Protein AF-A0A2E2D6W4-F1 (afdb_monomer)

Foldseek 3Di:
DDPPPPDDDPLVQWAADPPPDDPAHRVRLVVLLVVLVVVLVVQFDFAQDWDKFWAFQVPRHTDPDDDPVRVVRIDIDTDPVCSVPDGTDTDGDPSSVVSVVVSVVSVVVSVVCVVVVRIDGPVVVVVVVVVVVPPVVPPPDD

Sequence (142 aa):
MSENKKEELDYAEYGFENNAKFEINGQTLDMLRSLLSQVLDDDIKQSSRLRFKYVNAKTGKEIKKVTDKNRDVAQRVFDVDATMSATPDEYVSPTGQRIMQMLSILNDWHIKNVDKGNGIKLDELAEKYKEFQQPQLQKVED

pLDDT: mean 72.77, std 14.08, range [39.38, 96.0]

Secondary structure (DSSP, 8-state):
----------GGGEE--TTSS-SS-HHHHHHHHHHHHHHHHHHEEEE----EEEEETTT--EESS--TTTTTTEEEEE-HHHHHTSPPEEEE-HHHHHHHHHHHHHHHHHHHHHHTT--EEHHHHHHHHHHHHGGGSSSS--

Nearest PDB structures (foldseek):
  8guo-assembly1_A  TM=3.274E-01  e=9.246E+00  Staphylococcus aureus subsp. aureus NCTC 8325

Mean predicted aligned error: 15.58 Å

Radius of gyration: 28.94 Å; Cα contacts (8 Å, |Δi|>4): 132; chains: 1; bounding box: 75×54×73 Å

Structure (mmCIF, N/CA/C/O backbone):
data_AF-A0A2E2D6W4-F1
#
_entry.id   AF-A0A2E2D6W4-F1
#
loop_
_atom_site.group_PDB
_atom_site.id
_atom_site.type_symbol
_atom_site.label_atom_id
_atom_site.label_alt_id
_atom_site.label_comp_id
_atom_site.label_asym_id
_atom_site.label_entity_id
_atom_site.label_seq_id
_atom_site.pdbx_PDB_ins_code
_atom_site.Cartn_x
_atom_site.Cartn_y
_atom_site.Cartn_z
_atom_site.occupancy
_atom_site.B_iso_or_equiv
_atom_site.auth_seq_id
_atom_site.auth_comp_id
_atom_site.auth_asym_id
_atom_site.auth_atom_id
_atom_site.pdbx_PDB_model_num
ATOM 1 N N . MET A 1 1 ? -7.424 -36.518 25.125 1.00 39.38 1 MET A N 1
ATOM 2 C CA . MET A 1 1 ? -6.940 -35.131 25.252 1.00 39.38 1 MET A CA 1
ATOM 3 C C . MET A 1 1 ? -7.851 -34.280 24.394 1.00 39.38 1 MET A C 1
ATOM 5 O O . MET A 1 1 ? -7.854 -34.468 23.188 1.00 39.38 1 MET A O 1
ATOM 9 N N . SER A 1 2 ? -8.728 -33.486 25.005 1.00 40.94 2 SER A N 1
ATOM 10 C CA . SER A 1 2 ? -9.611 -32.576 24.275 1.00 40.94 2 SER A CA 1
ATOM 11 C C . SER A 1 2 ? -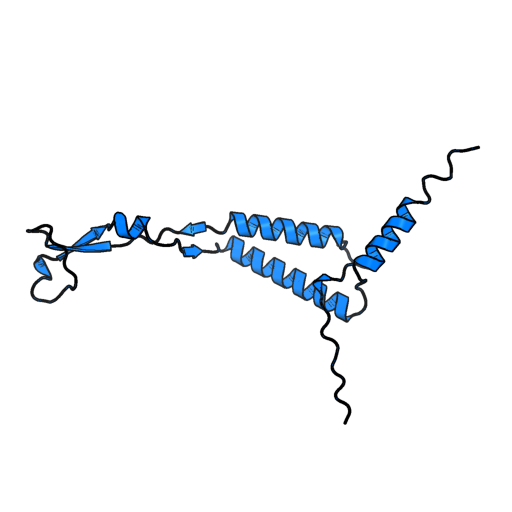8.795 -31.356 23.864 1.00 40.94 2 SER A C 1
ATOM 13 O O . SER A 1 2 ? -8.385 -30.570 24.718 1.00 40.94 2 SER A O 1
ATOM 15 N N . GLU A 1 3 ? -8.513 -31.231 22.571 1.00 44.94 3 GLU A N 1
ATOM 16 C CA . GLU A 1 3 ? -8.007 -29.992 21.991 1.00 44.94 3 GLU A CA 1
ATOM 17 C C . GLU A 1 3 ? -9.071 -28.912 22.205 1.00 44.94 3 GLU A C 1
ATOM 19 O O . GLU A 1 3 ? -10.112 -28.906 21.549 1.00 44.94 3 GLU A O 1
ATOM 24 N N . ASN A 1 4 ? -8.825 -28.008 23.157 1.00 47.94 4 ASN A N 1
ATOM 25 C CA . ASN A 1 4 ? -9.516 -26.728 23.199 1.00 47.94 4 ASN A CA 1
ATOM 26 C C . ASN A 1 4 ? -9.130 -25.985 21.917 1.00 47.94 4 ASN A C 1
ATOM 28 O O . ASN A 1 4 ? -8.099 -25.311 21.873 1.00 47.94 4 ASN A O 1
ATOM 32 N N . LYS A 1 5 ? -9.942 -26.123 20.866 1.00 50.41 5 LYS A N 1
ATOM 33 C CA . LYS A 1 5 ? -9.981 -25.136 19.791 1.00 50.41 5 LYS A CA 1
ATOM 34 C C . LYS A 1 5 ? -10.396 -23.829 20.453 1.00 50.41 5 LYS A C 1
ATOM 36 O O . LYS A 1 5 ? -11.570 -23.638 20.748 1.00 50.41 5 LYS A O 1
ATOM 41 N N . LYS A 1 6 ? -9.419 -22.974 20.767 1.00 57.94 6 LYS A N 1
ATOM 42 C CA . LYS A 1 6 ? -9.698 -21.558 20.992 1.00 57.94 6 LYS A CA 1
ATOM 43 C C . LYS A 1 6 ? -10.450 -21.101 19.749 1.00 57.94 6 LYS A C 1
ATOM 45 O O . LYS A 1 6 ? -9.904 -21.211 18.654 1.00 57.94 6 LYS A O 1
ATOM 50 N N . GLU A 1 7 ? -11.704 -20.702 19.919 1.00 62.75 7 GLU A N 1
ATOM 51 C CA . GLU A 1 7 ? -12.425 -19.994 18.871 1.00 62.75 7 GLU A CA 1
ATOM 52 C C . GL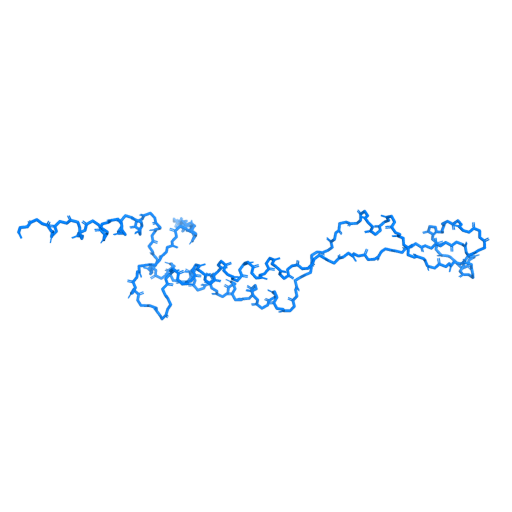U A 1 7 ? -11.555 -18.810 18.449 1.00 62.75 7 GLU A C 1
ATOM 54 O O . GLU A 1 7 ? -11.065 -18.050 19.289 1.00 62.75 7 GLU A O 1
ATOM 59 N N . GLU A 1 8 ? -11.258 -18.746 17.157 1.00 69.94 8 GLU A N 1
ATOM 60 C CA . GLU A 1 8 ? -10.495 -17.654 16.577 1.00 69.94 8 GLU A CA 1
ATOM 61 C C . GLU A 1 8 ? -11.404 -16.424 16.610 1.00 69.94 8 GLU A C 1
ATOM 63 O O . GLU A 1 8 ? -12.461 -16.408 15.981 1.00 69.94 8 GLU A O 1
ATOM 68 N N . LEU A 1 9 ? -11.050 -15.448 17.4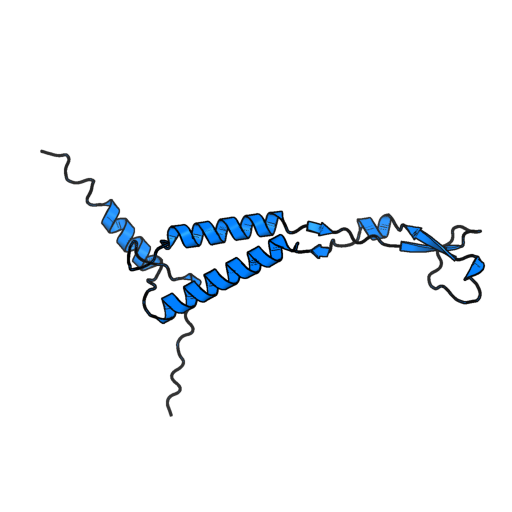45 1.00 71.69 9 LEU A N 1
ATOM 69 C CA . LEU A 1 9 ? -11.835 -14.231 17.608 1.00 71.69 9 LEU A CA 1
ATOM 70 C C . LEU A 1 9 ? -11.654 -13.346 16.373 1.00 71.69 9 LEU A C 1
ATOM 72 O O . LEU A 1 9 ? -10.521 -13.037 15.999 1.00 71.69 9 LEU A O 1
ATOM 76 N N . ASP A 1 10 ? -12.756 -12.882 15.782 1.00 80.75 10 ASP A N 1
ATOM 77 C CA . ASP A 1 10 ? -12.700 -11.779 14.825 1.00 80.75 10 ASP A CA 1
ATOM 78 C C . ASP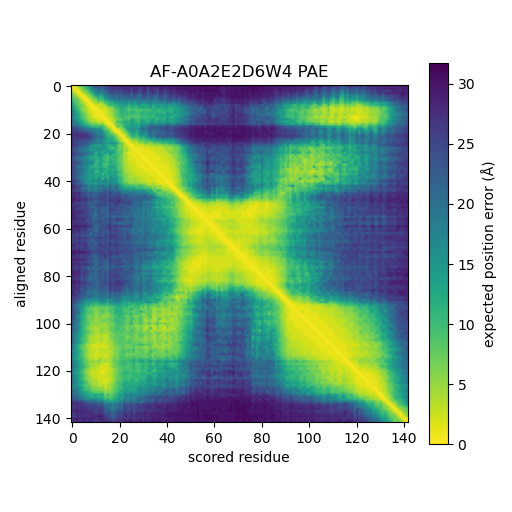 A 1 10 ? -12.586 -10.454 15.589 1.00 80.75 10 ASP A C 1
ATOM 80 O O . ASP A 1 10 ? -13.564 -9.880 16.069 1.00 80.75 10 ASP A O 1
ATOM 84 N N . TYR A 1 11 ? -11.353 -9.967 15.726 1.00 73.25 11 TYR A N 1
ATOM 85 C CA . TYR A 1 11 ? -11.044 -8.737 16.453 1.00 73.25 11 TYR A CA 1
ATOM 86 C C . TYR A 1 11 ? -11.676 -7.478 15.838 1.00 73.25 11 TYR A C 1
ATOM 88 O O . TYR A 1 11 ? -11.725 -6.448 16.517 1.00 73.25 11 TYR A O 1
ATOM 96 N N . ALA A 1 12 ? -12.155 -7.527 14.588 1.00 71.62 12 ALA A N 1
ATOM 97 C CA . ALA A 1 12 ? -12.861 -6.410 13.963 1.00 71.62 12 ALA A CA 1
ATOM 98 C C . ALA A 1 12 ? -14.263 -6.186 14.555 1.00 71.62 12 ALA A C 1
ATOM 100 O O . ALA A 1 12 ? -14.778 -5.073 14.479 1.00 71.62 12 ALA A O 1
ATOM 101 N N . GLU A 1 13 ? -14.855 -7.198 15.197 1.00 79.38 13 GLU A N 1
ATOM 102 C CA . GLU A 1 13 ? -16.185 -7.113 15.815 1.00 79.38 13 GLU A CA 1
ATOM 103 C C . GLU A 1 13 ? -16.175 -6.483 17.214 1.00 79.38 13 GLU A C 1
ATOM 105 O O . GLU A 1 13 ? -17.216 -6.430 17.866 1.00 79.38 13 GLU A O 1
ATOM 110 N N . TYR A 1 14 ? -15.026 -6.017 17.710 1.00 76.81 14 TYR A N 1
ATOM 111 C CA . TYR A 1 14 ? -14.878 -5.523 19.079 1.00 76.81 14 TYR A CA 1
ATOM 112 C C . TYR A 1 14 ? -14.536 -4.032 19.120 1.00 76.81 14 TYR A C 1
ATOM 114 O O . TYR A 1 14 ? -13.688 -3.551 18.374 1.00 76.81 14 TYR A O 1
ATOM 122 N N . GLY A 1 15 ? -15.158 -3.316 20.055 1.00 73.69 15 GLY A N 1
ATOM 123 C CA . GLY A 1 15 ? -14.862 -1.935 20.425 1.00 73.69 15 GLY A CA 1
ATOM 124 C C . GLY A 1 15 ? -14.685 -1.783 21.938 1.00 73.69 15 GLY A C 1
ATOM 125 O O . GLY A 1 15 ? -14.596 -2.766 22.673 1.00 73.69 15 GLY A O 1
ATOM 126 N N . PHE A 1 16 ? -14.641 -0.541 22.423 1.00 74.31 16 PHE A N 1
ATOM 127 C CA . PHE A 1 16 ? -14.428 -0.232 23.842 1.00 74.31 16 PHE A CA 1
ATOM 128 C C . PHE A 1 16 ? -15.526 0.692 24.375 1.00 74.31 16 PHE A C 1
ATOM 130 O O . PHE A 1 16 ? -15.910 1.658 23.712 1.00 74.31 16 PHE A O 1
ATOM 137 N N . GLU A 1 17 ? -16.003 0.424 25.591 1.00 66.25 17 GLU A N 1
ATOM 138 C CA . GLU A 1 17 ? -16.892 1.335 26.316 1.00 66.25 17 GLU A CA 1
ATOM 139 C C . GLU A 1 17 ? -16.190 2.663 26.631 1.00 66.25 17 GLU A C 1
ATOM 141 O O . GLU A 1 17 ? -15.016 2.698 27.019 1.00 66.25 17 GLU A O 1
ATOM 146 N N . ASN A 1 18 ? -16.921 3.775 26.501 1.00 58.69 18 ASN A N 1
ATOM 147 C CA . ASN A 1 18 ? -16.410 5.086 26.893 1.00 58.69 18 ASN A CA 1
ATOM 148 C C . ASN A 1 18 ? -15.958 5.058 28.364 1.00 58.69 18 ASN A C 1
ATOM 150 O O . ASN A 1 18 ? -16.709 4.652 29.246 1.00 58.69 18 ASN A O 1
ATOM 154 N N . ASN A 1 19 ? -14.739 5.540 28.621 1.00 50.84 19 ASN A N 1
ATOM 155 C CA . ASN A 1 19 ? -14.113 5.662 29.945 1.00 50.84 19 ASN A CA 1
ATOM 156 C C . ASN A 1 19 ? -13.726 4.369 30.685 1.00 50.84 19 ASN A C 1
ATOM 158 O O . ASN A 1 19 ? -13.276 4.456 31.831 1.00 50.84 19 ASN A O 1
ATOM 162 N N . ALA A 1 20 ? -13.761 3.190 30.063 1.00 48.81 20 ALA A N 1
ATOM 163 C CA . ALA A 1 20 ? -13.182 1.993 30.678 1.00 48.81 20 ALA A CA 1
ATOM 164 C C . ALA A 1 20 ? -11.642 1.972 30.507 1.00 48.81 20 ALA A C 1
ATOM 166 O O . ALA A 1 20 ? -11.078 1.200 29.742 1.00 48.81 20 ALA A O 1
ATOM 167 N N . LYS A 1 21 ? -10.963 2.866 31.244 1.00 47.28 21 LYS A N 1
ATOM 168 C CA . LYS A 1 21 ? -9.502 2.944 31.464 1.00 47.28 21 LYS A CA 1
ATOM 169 C C . LYS A 1 21 ? -8.607 3.052 30.212 1.00 47.28 21 LYS A C 1
ATOM 171 O O . LYS A 1 21 ? -7.723 2.221 30.047 1.00 47.28 21 LYS A O 1
ATOM 176 N N . PHE A 1 22 ? -8.719 4.115 29.410 1.00 44.41 22 PHE A N 1
ATOM 177 C CA . PHE A 1 22 ? -7.628 4.542 28.513 1.00 44.41 22 PHE A CA 1
ATOM 178 C C . PHE A 1 22 ? -7.603 6.059 28.295 1.00 44.41 22 PHE A C 1
ATOM 180 O O . PHE A 1 22 ? -8.646 6.695 28.188 1.00 44.41 22 PHE A O 1
ATOM 187 N N . GLU A 1 23 ? -6.396 6.620 28.181 1.00 53.03 23 GLU A N 1
ATOM 188 C CA . GLU A 1 23 ? -6.130 8.022 27.811 1.00 53.03 23 GLU A CA 1
ATOM 189 C C . GLU A 1 23 ? -6.539 8.360 26.356 1.00 53.03 23 GLU A C 1
ATOM 191 O O . GLU A 1 23 ? -6.429 9.507 25.936 1.00 53.03 23 GLU A O 1
ATOM 196 N N . ILE A 1 24 ? -7.050 7.388 25.587 1.00 54.00 24 ILE A N 1
ATOM 197 C CA . ILE A 1 24 ? -7.633 7.563 24.249 1.00 54.00 24 ILE A CA 1
ATOM 198 C C . ILE A 1 24 ? -8.877 6.661 24.157 1.00 54.00 24 ILE A C 1
ATOM 200 O O . ILE A 1 24 ? -8.771 5.451 24.354 1.00 54.00 24 ILE A O 1
ATOM 204 N N . ASN A 1 25 ? -10.061 7.225 23.892 1.00 60.09 25 ASN A N 1
ATOM 205 C CA . ASN A 1 25 ? -11.299 6.442 23.749 1.00 60.09 25 ASN A CA 1
ATOM 206 C C . ASN A 1 25 ? -11.346 5.689 22.397 1.00 60.09 25 ASN A C 1
ATOM 208 O O . ASN A 1 25 ? -10.664 6.067 21.443 1.00 60.09 25 ASN A O 1
ATOM 212 N N . GLY A 1 26 ? -12.167 4.633 22.297 1.00 57.22 26 GLY A N 1
ATOM 213 C CA . GLY A 1 26 ? -12.261 3.789 21.091 1.00 57.22 26 GLY A CA 1
ATOM 214 C C . GLY A 1 26 ? -12.623 4.559 19.814 1.00 57.22 26 GLY A C 1
ATOM 215 O O . GLY A 1 26 ? -12.044 4.322 18.762 1.00 57.22 26 GLY A O 1
ATOM 216 N N . GLN A 1 27 ? -13.481 5.576 19.924 1.00 60.31 27 GLN A N 1
ATOM 217 C CA . GLN A 1 27 ? -13.818 6.462 18.802 1.00 60.31 27 GLN A CA 1
ATOM 218 C C . GLN A 1 27 ? -12.600 7.247 18.288 1.00 60.31 27 GLN A C 1
ATOM 220 O O . GLN A 1 27 ? -12.429 7.418 17.083 1.00 60.31 27 GLN A O 1
ATOM 225 N N . THR A 1 28 ? -11.728 7.706 19.189 1.00 64.69 28 THR A N 1
ATOM 226 C CA . THR A 1 28 ? -10.488 8.402 18.820 1.00 64.69 28 THR A CA 1
ATOM 227 C C . THR A 1 28 ? -9.504 7.442 18.164 1.00 64.69 28 THR A C 1
ATOM 229 O O . THR A 1 28 ? -8.809 7.835 17.232 1.00 64.69 28 THR A O 1
ATOM 232 N N . LEU A 1 29 ? -9.459 6.180 18.599 1.00 68.81 29 LEU A N 1
ATOM 233 C CA . LEU A 1 29 ? -8.641 5.151 17.963 1.00 68.81 29 LEU A CA 1
ATOM 234 C C . LEU A 1 29 ? -9.089 4.871 16.524 1.00 68.81 29 LEU A C 1
ATOM 236 O O . LEU A 1 29 ? -8.250 4.842 15.625 1.00 68.81 29 LEU A O 1
ATOM 240 N N . ASP A 1 30 ? -10.391 4.706 16.297 1.00 66.44 30 ASP A N 1
ATOM 241 C CA . ASP A 1 30 ? -10.932 4.469 14.955 1.00 66.44 30 ASP A CA 1
ATOM 242 C C . ASP A 1 30 ? -10.718 5.680 14.047 1.00 66.44 30 ASP A C 1
ATOM 244 O O . ASP A 1 30 ? -10.277 5.536 12.905 1.00 66.44 30 ASP A O 1
ATOM 248 N N . MET A 1 31 ? -10.920 6.887 14.581 1.00 71.56 31 MET A N 1
ATOM 249 C CA . MET A 1 31 ? -10.613 8.128 13.874 1.00 71.56 31 MET A CA 1
ATOM 250 C C . MET A 1 31 ? -9.123 8.217 13.515 1.00 71.56 31 MET A C 1
ATOM 252 O O . MET A 1 31 ? -8.786 8.556 12.382 1.00 71.56 31 MET A O 1
ATOM 256 N N . LEU A 1 32 ? -8.221 7.864 14.437 1.00 76.56 32 LEU A N 1
ATOM 257 C CA . LEU A 1 32 ? -6.780 7.819 14.179 1.00 76.56 32 LEU A CA 1
ATOM 258 C C . LEU A 1 32 ? -6.431 6.795 13.095 1.00 76.56 32 LEU A C 1
ATOM 260 O O . LEU A 1 32 ? -5.670 7.122 12.189 1.00 76.56 32 LEU A O 1
ATOM 264 N N . ARG A 1 33 ? -7.000 5.583 13.139 1.00 74.19 33 ARG A N 1
ATOM 265 C CA . ARG A 1 33 ? -6.776 4.546 12.114 1.00 74.19 33 ARG A CA 1
ATOM 266 C C . ARG A 1 33 ? -7.279 4.999 10.746 1.00 74.19 33 ARG A C 1
ATOM 268 O O . ARG A 1 33 ? -6.566 4.829 9.759 1.00 74.19 33 ARG A O 1
ATOM 275 N N . SER A 1 34 ? -8.456 5.617 10.691 1.00 74.56 34 SER A N 1
ATOM 276 C CA . SER A 1 34 ? -9.030 6.148 9.452 1.00 74.56 34 SER A CA 1
ATOM 277 C C . SER A 1 34 ? -8.172 7.268 8.863 1.00 74.56 34 SER A C 1
ATOM 279 O O . SER A 1 34 ? -7.854 7.226 7.678 1.00 74.56 34 SER A O 1
ATOM 281 N N .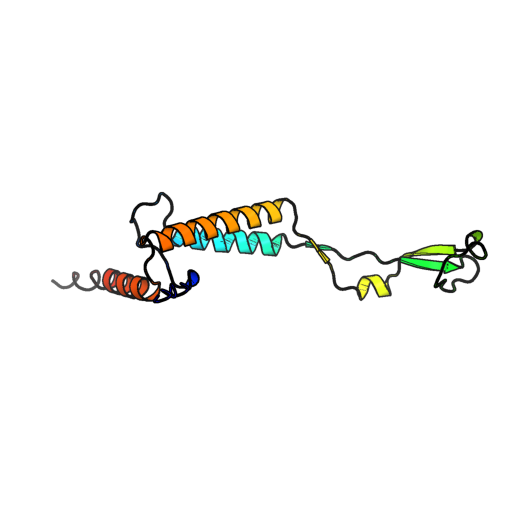 LEU A 1 35 ? -7.754 8.243 9.678 1.00 77.00 35 LEU A N 1
ATOM 282 C CA . LEU A 1 35 ? -6.918 9.360 9.227 1.00 77.00 35 LEU A CA 1
ATOM 283 C C . LEU A 1 35 ? -5.543 8.880 8.757 1.00 77.00 35 LEU A C 1
ATOM 285 O O . LEU A 1 35 ? -5.055 9.320 7.722 1.00 77.00 35 LEU A O 1
ATOM 289 N N . LEU A 1 36 ? -4.923 7.956 9.493 1.00 78.69 36 LEU A N 1
ATOM 290 C CA . LEU A 1 36 ? -3.643 7.369 9.107 1.00 78.69 36 LEU A CA 1
ATOM 291 C C . LEU A 1 36 ? -3.762 6.575 7.803 1.00 78.69 36 LEU A C 1
ATOM 293 O O . LEU A 1 36 ? -2.904 6.716 6.941 1.00 78.69 36 LEU A O 1
ATOM 297 N N . SER A 1 37 ? -4.830 5.796 7.623 1.00 72.69 37 SER A N 1
ATOM 298 C CA . SER A 1 37 ? -5.059 5.053 6.375 1.00 72.69 37 SER A CA 1
ATOM 299 C C . SER A 1 37 ? -5.244 5.998 5.188 1.00 72.69 37 SER A C 1
ATOM 301 O O . SER A 1 37 ? -4.613 5.809 4.159 1.00 72.69 37 SER A O 1
ATOM 303 N N . GLN A 1 38 ? -6.003 7.082 5.362 1.00 74.94 38 GLN A N 1
ATOM 304 C CA . GLN A 1 38 ? -6.194 8.080 4.313 1.00 74.94 38 GLN A CA 1
ATOM 305 C C . GLN A 1 38 ? -4.884 8.784 3.927 1.00 74.94 38 GLN A C 1
ATOM 307 O O . GLN A 1 38 ? -4.583 8.929 2.748 1.00 74.94 38 GLN A O 1
ATOM 312 N N . VAL A 1 39 ? -4.069 9.184 4.910 1.00 74.44 39 VAL A N 1
ATOM 313 C CA . VAL A 1 39 ? -2.759 9.798 4.630 1.00 74.44 39 VAL A CA 1
ATOM 314 C C . VAL A 1 39 ? -1.804 8.793 3.981 1.00 74.44 39 VAL A C 1
ATOM 316 O O . VAL A 1 39 ? -0.979 9.190 3.162 1.00 74.44 39 VAL A O 1
ATOM 319 N N . LEU A 1 40 ? -1.894 7.505 4.328 1.00 71.19 40 LEU A N 1
ATOM 320 C CA . LEU A 1 40 ? -1.137 6.459 3.646 1.00 71.19 40 LEU A CA 1
ATOM 321 C C . LEU A 1 40 ? -1.559 6.354 2.181 1.00 71.19 40 LEU A C 1
ATOM 323 O O . LEU A 1 40 ? -0.686 6.385 1.322 1.00 71.19 40 LEU A O 1
ATOM 327 N N . ASP A 1 41 ? -2.860 6.281 1.905 1.00 68.62 41 ASP A N 1
ATOM 328 C CA . ASP A 1 41 ? -3.399 6.182 0.547 1.00 68.62 41 ASP A CA 1
ATOM 329 C C . ASP A 1 41 ? -3.007 7.398 -0.309 1.00 68.62 41 ASP A C 1
ATOM 331 O O . ASP A 1 41 ? -2.581 7.238 -1.453 1.00 68.62 41 ASP A O 1
ATOM 335 N N . ASP A 1 42 ? -3.042 8.604 0.267 1.00 68.12 42 ASP A N 1
ATOM 336 C CA . ASP A 1 42 ? -2.590 9.840 -0.387 1.00 68.12 42 ASP A CA 1
ATOM 337 C C . ASP A 1 42 ? -1.059 9.880 -0.604 1.00 68.12 42 ASP A C 1
ATOM 339 O O . ASP A 1 42 ? -0.560 10.551 -1.514 1.00 68.12 42 ASP A O 1
ATOM 343 N N . ASP A 1 43 ? -0.287 9.178 0.234 1.00 67.81 43 ASP A N 1
ATOM 344 C CA . ASP A 1 43 ? 1.174 9.073 0.135 1.00 67.81 43 ASP A CA 1
ATOM 345 C C . ASP A 1 43 ? 1.643 7.916 -0.761 1.00 67.81 43 ASP A C 1
ATOM 347 O O . ASP A 1 43 ? 2.816 7.900 -1.157 1.00 67.81 43 ASP A O 1
ATOM 351 N N . ILE A 1 44 ? 0.763 6.972 -1.123 1.00 64.75 44 ILE A N 1
ATOM 352 C CA . ILE A 1 44 ? 1.061 5.950 -2.131 1.00 64.75 44 ILE A CA 1
ATOM 353 C C . ILE A 1 44 ? 1.265 6.666 -3.464 1.00 64.75 44 ILE A C 1
ATOM 355 O O . ILE A 1 44 ? 0.346 7.024 -4.200 1.00 64.75 44 ILE A O 1
ATOM 359 N N . LYS A 1 45 ? 2.537 6.889 -3.792 1.00 64.31 45 LYS A N 1
ATOM 360 C CA . LYS A 1 45 ? 2.928 7.521 -5.044 1.00 64.31 45 LYS A CA 1
ATOM 361 C C . LYS A 1 45 ? 3.086 6.440 -6.090 1.00 64.31 45 LYS A C 1
ATOM 363 O O . LYS A 1 45 ? 3.938 5.558 -5.974 1.00 64.31 45 LYS A O 1
ATOM 368 N N . GLN A 1 46 ? 2.298 6.562 -7.149 1.00 60.22 46 GLN A N 1
ATOM 369 C CA . GLN A 1 46 ? 2.510 5.795 -8.365 1.00 60.22 46 GLN A CA 1
ATOM 370 C C . GLN A 1 46 ? 3.768 6.318 -9.059 1.00 60.22 46 GLN A C 1
ATOM 372 O O . GLN A 1 46 ? 3.817 7.448 -9.548 1.00 60.22 46 GLN A O 1
ATOM 377 N N . SER A 1 47 ? 4.810 5.497 -9.091 1.00 55.31 47 SER A N 1
ATOM 378 C CA . SER A 1 47 ? 6.026 5.792 -9.835 1.00 55.31 47 SER A CA 1
ATOM 379 C C . SER A 1 47 ? 5.942 5.120 -11.198 1.00 55.31 47 SER A C 1
ATOM 381 O O . SER A 1 47 ? 5.912 3.892 -11.316 1.00 55.31 47 SER A O 1
ATOM 383 N N . SER A 1 48 ? 5.908 5.928 -12.256 1.00 60.00 48 SER A N 1
ATOM 384 C CA . SER A 1 48 ? 6.022 5.408 -13.617 1.00 60.00 48 SER A CA 1
ATOM 385 C C . SER A 1 48 ? 7.454 4.934 -13.848 1.00 60.00 48 SER A C 1
ATOM 387 O O . SER A 1 48 ? 8.396 5.731 -13.880 1.00 60.00 48 SER A O 1
ATOM 389 N N . ARG A 1 49 ? 7.642 3.624 -14.026 1.00 67.00 49 ARG A N 1
ATOM 390 C CA . ARG A 1 49 ? 8.950 3.074 -14.391 1.00 67.00 49 ARG A CA 1
ATOM 391 C C . ARG A 1 49 ? 9.326 3.532 -15.797 1.00 67.00 49 ARG A C 1
ATOM 393 O O . ARG A 1 49 ? 8.760 3.048 -16.773 1.00 67.00 49 ARG A O 1
ATOM 400 N N . LEU A 1 50 ? 10.341 4.389 -15.909 1.00 78.94 50 LEU A N 1
ATOM 401 C CA . LEU A 1 50 ? 10.919 4.751 -17.204 1.00 78.94 50 LEU A CA 1
ATOM 402 C C . LEU A 1 50 ? 11.487 3.498 -17.887 1.00 78.94 50 LEU A C 1
ATOM 404 O O . LEU A 1 50 ? 12.377 2.825 -17.352 1.00 78.94 50 LEU A O 1
ATOM 408 N N . ARG A 1 51 ? 10.976 3.179 -19.077 1.00 83.94 51 ARG A N 1
ATOM 409 C CA . ARG A 1 51 ? 11.466 2.079 -19.908 1.00 83.94 51 ARG A CA 1
ATOM 410 C C . ARG A 1 51 ? 12.400 2.610 -20.984 1.00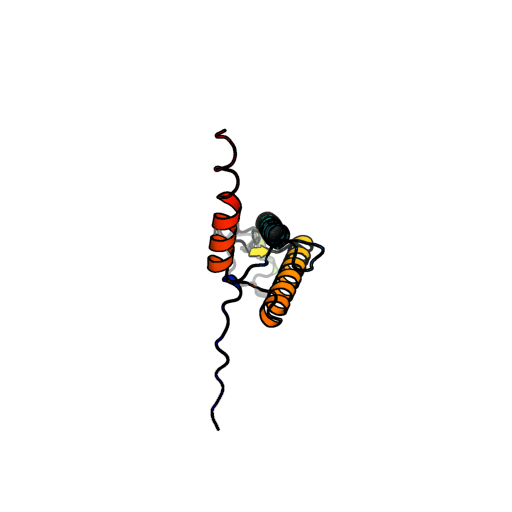 83.94 51 ARG A C 1
ATOM 412 O O . ARG A 1 51 ? 12.294 3.740 -21.453 1.00 83.94 51 ARG A O 1
ATOM 419 N N . PHE A 1 52 ? 13.362 1.775 -21.350 1.00 91.25 52 PHE A N 1
ATOM 420 C CA . PHE A 1 52 ? 14.372 2.103 -22.342 1.00 91.25 52 PHE A CA 1
ATOM 421 C C . PHE A 1 52 ? 14.553 0.918 -23.273 1.00 91.25 52 PHE A C 1
ATOM 423 O O . PHE A 1 52 ? 14.552 -0.227 -22.818 1.00 91.25 52 PHE A O 1
ATOM 430 N N . LYS A 1 53 ? 14.804 1.210 -24.544 1.00 92.81 53 LYS A N 1
ATOM 431 C CA . LYS A 1 53 ? 15.194 0.227 -25.553 1.00 92.81 53 LYS A CA 1
ATOM 432 C C . LYS A 1 53 ? 16.531 0.604 -26.167 1.00 92.81 53 LYS A C 1
ATOM 434 O O . LYS A 1 53 ? 17.002 1.734 -26.023 1.00 92.81 53 LYS A O 1
ATOM 439 N N . TYR A 1 54 ? 17.155 -0.351 -26.841 1.00 96.00 54 TYR A N 1
ATOM 440 C CA . TYR A 1 54 ? 18.347 -0.088 -27.635 1.00 96.00 54 TYR A CA 1
ATOM 441 C C . TYR A 1 54 ? 17.957 0.058 -29.097 1.00 96.00 54 TYR A C 1
ATOM 443 O O . TYR A 1 54 ? 17.170 -0.728 -29.615 1.00 96.00 54 TYR A O 1
ATOM 451 N N . VAL A 1 55 ? 18.523 1.048 -29.773 1.00 94.88 55 VAL A N 1
ATOM 452 C CA . VAL A 1 55 ? 18.362 1.262 -31.212 1.00 94.88 55 VAL A CA 1
ATOM 453 C C . VAL A 1 55 ? 19.729 1.386 -31.859 1.00 94.88 55 VAL A C 1
ATOM 455 O O . VAL A 1 55 ? 20.700 1.809 -31.235 1.00 94.88 55 VAL A O 1
ATOM 458 N N . ASN A 1 56 ? 19.823 1.003 -33.123 1.00 95.38 56 ASN A N 1
ATOM 459 C CA . ASN A 1 56 ? 21.014 1.237 -33.913 1.00 95.38 56 ASN A CA 1
ATOM 460 C C . ASN A 1 56 ? 21.045 2.711 -34.334 1.00 95.38 56 ASN A C 1
ATOM 462 O O . ASN A 1 56 ? 20.215 3.134 -35.138 1.00 95.38 56 ASN A O 1
ATOM 466 N N . ALA A 1 57 ? 22.023 3.470 -33.842 1.00 91.06 57 ALA A N 1
ATOM 467 C CA . ALA A 1 57 ? 22.142 4.911 -34.071 1.00 91.06 57 ALA A CA 1
ATOM 468 C C . ALA A 1 57 ? 22.222 5.302 -35.559 1.00 91.06 57 ALA A C 1
ATOM 470 O O . ALA A 1 57 ? 21.854 6.412 -35.928 1.00 91.06 57 ALA A O 1
ATOM 471 N N . LYS A 1 58 ? 22.680 4.391 -36.430 1.00 91.56 58 LYS A N 1
ATOM 472 C CA . LYS A 1 58 ? 22.811 4.639 -37.874 1.00 91.56 58 LYS A CA 1
ATOM 473 C C . LYS A 1 58 ? 21.537 4.333 -38.660 1.00 91.56 58 LYS A C 1
ATOM 475 O O . LYS A 1 58 ? 21.349 4.882 -39.736 1.00 91.56 58 LYS A O 1
ATOM 480 N N . THR A 1 59 ? 20.693 3.422 -38.173 1.00 91.69 59 THR A N 1
ATOM 481 C CA . THR A 1 59 ? 19.543 2.905 -38.947 1.00 91.69 59 THR A CA 1
ATOM 482 C C . THR A 1 59 ? 18.191 3.131 -38.280 1.00 91.69 59 THR A C 1
ATOM 484 O O . THR A 1 59 ? 17.167 2.855 -38.896 1.00 91.69 59 THR A O 1
ATOM 487 N N . GLY A 1 60 ? 18.166 3.566 -37.017 1.00 88.31 60 GLY A N 1
ATOM 488 C CA . GLY A 1 60 ? 16.948 3.739 -36.221 1.00 88.31 60 GLY A CA 1
ATOM 489 C C . GLY A 1 60 ? 16.244 2.433 -35.835 1.00 88.31 60 GLY A C 1
ATOM 490 O O . GLY A 1 60 ? 15.263 2.463 -35.099 1.00 88.31 60 GLY A O 1
ATOM 491 N N . LYS A 1 61 ? 16.728 1.274 -36.302 1.00 93.12 61 LYS A N 1
ATOM 492 C CA . LYS A 1 61 ? 16.119 -0.028 -36.013 1.00 93.12 61 LYS A CA 1
ATOM 493 C C . LYS A 1 61 ? 16.399 -0.460 -34.579 1.00 93.12 61 LYS A C 1
ATOM 495 O O . LYS A 1 61 ? 17.520 -0.314 -34.090 1.00 93.12 61 LYS A O 1
ATOM 500 N N . GLU A 1 62 ? 15.396 -1.045 -33.936 1.00 93.62 62 GLU A N 1
ATOM 501 C CA . GLU A 1 62 ? 15.523 -1.594 -32.589 1.00 93.62 62 GLU A CA 1
ATOM 502 C C . GLU A 1 62 ? 16.535 -2.749 -32.538 1.00 93.62 62 GLU A C 1
ATOM 504 O O . GLU A 1 62 ? 16.573 -3.630 -33.401 1.00 93.62 62 GLU A O 1
ATOM 509 N N . ILE A 1 63 ? 17.355 -2.745 -31.491 1.00 94.88 63 ILE A N 1
ATOM 510 C CA . ILE A 1 63 ? 18.312 -3.789 -31.153 1.00 94.88 63 ILE A CA 1
ATOM 511 C C . ILE A 1 63 ? 17.761 -4.555 -29.949 1.00 94.88 63 ILE A C 1
ATOM 513 O O . ILE A 1 63 ? 17.827 -4.086 -28.816 1.00 94.88 63 ILE A O 1
ATOM 517 N N . LYS A 1 64 ? 17.292 -5.786 -30.183 1.00 91.88 64 LYS A N 1
ATOM 518 C CA . LYS A 1 64 ? 16.773 -6.661 -29.115 1.00 91.88 64 LYS A CA 1
ATOM 519 C C . LYS A 1 64 ? 17.839 -7.084 -28.098 1.00 91.88 64 LYS A C 1
ATOM 521 O O . LYS A 1 64 ? 17.525 -7.333 -26.940 1.00 91.88 64 LYS A O 1
ATOM 526 N N . LYS A 1 65 ? 19.101 -7.210 -28.530 1.00 91.62 65 LYS A N 1
ATOM 527 C CA . LYS A 1 65 ? 20.229 -7.602 -27.675 1.00 91.62 65 LYS A CA 1
ATOM 528 C C . LYS A 1 65 ? 21.519 -6.917 -28.114 1.00 91.62 65 LYS A C 1
ATOM 530 O O . LYS A 1 65 ? 21.918 -7.013 -29.279 1.00 91.62 65 LYS A O 1
ATOM 535 N N . VAL A 1 66 ? 22.180 -6.256 -27.167 1.00 90.75 66 VAL A N 1
ATOM 536 C CA . VAL A 1 66 ? 23.520 -5.697 -27.368 1.00 90.75 66 VAL A CA 1
ATOM 537 C C . VAL A 1 66 ? 24.545 -6.829 -27.268 1.00 90.75 66 VAL A C 1
ATOM 539 O O . VAL A 1 66 ? 24.503 -7.651 -26.355 1.00 90.75 66 VAL A O 1
ATOM 542 N N . THR A 1 67 ? 25.440 -6.889 -28.244 1.00 93.12 67 THR A N 1
ATOM 543 C CA . THR A 1 67 ? 26.523 -7.866 -28.403 1.00 93.12 67 THR A CA 1
ATOM 544 C C . THR A 1 67 ? 27.780 -7.120 -28.839 1.00 93.12 67 THR A C 1
ATOM 546 O O . THR A 1 67 ? 27.687 -5.986 -29.304 1.00 93.12 67 THR A O 1
ATOM 549 N N . ASP A 1 68 ? 28.952 -7.748 -28.779 1.00 92.94 68 ASP A N 1
ATOM 550 C CA . ASP A 1 68 ? 30.202 -7.083 -29.182 1.00 92.94 68 ASP A CA 1
ATOM 551 C C . ASP A 1 68 ? 30.186 -6.577 -30.634 1.00 92.94 68 ASP A C 1
ATOM 553 O O . ASP A 1 68 ? 30.831 -5.584 -30.949 1.00 92.94 68 ASP A O 1
ATOM 557 N N . LYS A 1 69 ? 29.382 -7.199 -31.509 1.00 88.69 69 LYS A N 1
ATOM 558 C CA . LYS A 1 69 ? 29.259 -6.835 -32.931 1.00 88.69 69 LYS A CA 1
ATOM 559 C C . LYS A 1 69 ? 28.436 -5.574 -33.206 1.00 88.69 69 LYS A C 1
ATOM 561 O O . LYS A 1 69 ? 28.484 -5.072 -34.321 1.00 88.69 69 LYS A O 1
ATOM 566 N N . ASN A 1 70 ? 27.612 -5.128 -32.260 1.00 88.31 70 ASN A N 1
ATOM 567 C CA . ASN A 1 70 ? 26.726 -3.969 -32.440 1.00 88.31 70 ASN A CA 1
ATOM 568 C C . ASN A 1 70 ? 26.846 -2.948 -31.302 1.00 88.31 70 ASN A C 1
ATOM 570 O O . ASN A 1 70 ? 26.034 -2.028 -31.212 1.00 88.31 70 ASN A O 1
ATOM 574 N N . ARG A 1 71 ? 27.839 -3.120 -30.426 1.00 90.00 71 ARG A N 1
ATOM 575 C CA . ARG A 1 71 ? 28.053 -2.300 -29.233 1.00 90.00 71 ARG A CA 1
ATOM 576 C C . ARG A 1 71 ? 28.401 -0.852 -29.569 1.00 90.00 71 ARG A C 1
ATOM 578 O O . ARG A 1 71 ? 27.987 0.048 -28.853 1.00 90.00 71 ARG A O 1
ATOM 585 N N . ASP A 1 72 ? 29.139 -0.651 -30.653 1.00 93.31 72 ASP A N 1
ATOM 586 C CA . ASP A 1 72 ? 29.575 0.643 -31.182 1.00 93.31 72 ASP A CA 1
ATOM 587 C C . ASP A 1 72 ? 28.425 1.470 -31.778 1.00 93.31 72 ASP A C 1
ATOM 589 O O . ASP A 1 72 ? 28.492 2.696 -31.814 1.00 93.31 72 ASP A O 1
ATOM 593 N N . VAL A 1 73 ? 27.360 0.803 -32.229 1.00 93.25 73 VAL A N 1
ATOM 594 C CA . VAL A 1 73 ? 26.180 1.439 -32.836 1.00 93.25 73 VAL A CA 1
ATOM 595 C C . VAL A 1 73 ? 24.935 1.399 -31.951 1.00 93.25 73 VAL A C 1
ATOM 597 O O . VAL A 1 73 ? 23.924 1.997 -32.316 1.00 93.25 73 VAL A O 1
ATOM 600 N N . ALA A 1 74 ? 24.966 0.696 -30.817 1.00 93.88 74 ALA A N 1
ATOM 601 C CA . ALA A 1 74 ? 23.826 0.575 -29.919 1.00 93.88 74 ALA A CA 1
ATOM 602 C C . ALA A 1 74 ? 23.666 1.825 -29.046 1.00 93.88 74 ALA A C 1
ATOM 604 O O . ALA A 1 74 ? 24.474 2.101 -28.163 1.00 93.88 74 ALA A O 1
ATOM 605 N N . GLN A 1 75 ? 22.564 2.541 -29.243 1.00 94.81 75 GLN A N 1
ATOM 606 C CA . GLN A 1 75 ? 22.174 3.691 -28.440 1.00 94.81 75 GLN A CA 1
ATOM 607 C C . GLN A 1 75 ? 20.969 3.336 -27.572 1.00 94.81 75 GLN A C 1
ATOM 609 O O . GLN A 1 75 ? 19.964 2.823 -28.064 1.00 94.81 75 GLN A O 1
ATOM 614 N N . ARG A 1 76 ? 21.059 3.617 -26.271 1.00 95.12 76 ARG A N 1
ATOM 615 C CA . ARG A 1 76 ? 19.926 3.490 -25.351 1.00 95.12 76 ARG A CA 1
ATOM 616 C C . ARG A 1 76 ? 19.025 4.712 -25.509 1.00 95.12 76 ARG A C 1
ATOM 618 O O . ARG A 1 76 ? 19.492 5.836 -25.345 1.00 95.12 76 ARG A O 1
ATOM 625 N N . VAL A 1 77 ? 17.752 4.490 -25.804 1.00 92.75 77 VAL A N 1
ATOM 626 C CA . VAL A 1 77 ? 16.744 5.544 -25.977 1.00 92.75 77 VAL A CA 1
ATOM 627 C C . VAL A 1 77 ? 15.550 5.292 -25.066 1.00 92.75 77 VAL A C 1
ATOM 629 O O . VAL A 1 77 ? 15.292 4.153 -24.668 1.00 92.75 77 VAL A O 1
ATOM 632 N N . PHE A 1 78 ? 14.847 6.364 -24.708 1.00 90.06 78 PHE A N 1
ATOM 633 C CA . PHE A 1 78 ? 13.614 6.283 -23.933 1.00 90.06 78 PHE A CA 1
ATOM 634 C C . PHE A 1 78 ? 12.511 5.633 -24.770 1.00 90.06 78 PHE A C 1
ATOM 636 O O . PHE A 1 78 ? 12.322 5.986 -25.935 1.00 90.06 78 PHE A O 1
ATOM 643 N N . ASP A 1 79 ? 11.808 4.669 -24.184 1.00 90.31 79 ASP A N 1
ATOM 644 C CA . ASP A 1 79 ? 10.722 3.963 -24.850 1.00 90.31 79 ASP A CA 1
ATOM 645 C C . ASP A 1 79 ? 9.382 4.500 -24.349 1.00 90.31 79 ASP A C 1
ATOM 647 O O . ASP A 1 79 ? 8.893 4.091 -23.294 1.00 90.31 79 ASP A O 1
ATOM 651 N N . VAL A 1 80 ? 8.833 5.475 -25.080 1.00 85.25 80 VAL A N 1
ATOM 652 C CA . VAL A 1 80 ? 7.603 6.188 -24.701 1.00 85.25 80 VAL A CA 1
ATOM 653 C C . VAL A 1 80 ? 6.439 5.208 -24.580 1.00 85.25 80 VAL A C 1
ATOM 655 O O . VAL A 1 80 ? 5.800 5.162 -23.533 1.00 85.25 80 VAL A O 1
ATOM 658 N N . ASP A 1 81 ? 6.225 4.376 -25.601 1.00 85.00 81 ASP A N 1
ATOM 659 C CA . ASP A 1 81 ? 5.094 3.444 -25.660 1.00 85.00 81 ASP A CA 1
ATOM 660 C C . ASP A 1 81 ? 5.144 2.439 -24.505 1.00 85.00 81 ASP A C 1
ATOM 662 O O . ASP A 1 81 ? 4.178 2.300 -23.758 1.00 85.00 81 ASP A O 1
ATOM 666 N N . ALA A 1 82 ? 6.306 1.812 -24.286 1.00 84.25 82 ALA A N 1
ATOM 667 C CA . ALA A 1 82 ? 6.494 0.858 -23.194 1.00 84.25 82 ALA A CA 1
ATOM 668 C C . ALA A 1 82 ? 6.424 1.507 -21.803 1.00 84.25 82 ALA A C 1
ATOM 670 O O . ALA A 1 82 ? 6.091 0.832 -20.829 1.00 84.25 82 ALA A O 1
ATOM 671 N N . THR A 1 83 ? 6.765 2.794 -21.686 1.00 80.19 83 THR A N 1
ATOM 672 C CA . THR A 1 83 ? 6.629 3.535 -20.425 1.00 80.19 83 THR A CA 1
ATOM 673 C C . THR A 1 83 ? 5.168 3.870 -20.140 1.00 80.19 83 THR A C 1
ATOM 675 O O . THR A 1 83 ? 4.732 3.719 -19.006 1.00 80.19 83 THR A O 1
ATOM 678 N N . MET A 1 84 ? 4.399 4.273 -21.154 1.00 78.50 84 MET A N 1
ATOM 679 C CA . MET A 1 84 ? 2.973 4.596 -21.014 1.00 78.50 84 MET A CA 1
ATOM 680 C C . MET A 1 84 ? 2.098 3.355 -20.806 1.00 78.50 84 MET A C 1
ATOM 682 O O . MET A 1 84 ? 1.066 3.441 -20.151 1.00 78.50 84 MET A O 1
ATOM 686 N N . SER A 1 85 ? 2.503 2.196 -21.334 1.00 80.19 85 SER A N 1
ATOM 687 C CA . SER A 1 85 ? 1.775 0.933 -21.159 1.00 80.19 85 SER A CA 1
ATOM 688 C C . SER A 1 85 ? 2.161 0.159 -19.894 1.00 80.19 85 SER A C 1
ATOM 690 O O . SER A 1 85 ? 1.589 -0.898 -19.629 1.00 80.19 85 SER A O 1
ATOM 692 N N . ALA A 1 86 ? 3.182 0.600 -19.154 1.00 74.25 86 ALA A N 1
ATOM 693 C CA . ALA A 1 86 ? 3.630 -0.096 -17.956 1.00 74.25 86 ALA A CA 1
ATOM 694 C C . ALA A 1 86 ? 2.700 0.207 -16.776 1.00 74.25 86 ALA A C 1
ATOM 696 O O . ALA A 1 86 ? 2.419 1.367 -16.486 1.00 74.25 86 ALA A O 1
ATOM 697 N N . THR A 1 87 ? 2.292 -0.833 -16.046 1.00 71.69 87 THR A N 1
ATOM 698 C CA . THR A 1 87 ? 1.658 -0.658 -14.735 1.00 71.69 87 THR A CA 1
ATOM 699 C C . THR A 1 87 ? 2.627 0.102 -13.819 1.00 71.69 87 THR A C 1
ATOM 701 O O . THR A 1 87 ? 3.787 -0.320 -13.709 1.00 71.69 87 THR A O 1
ATOM 704 N N . PRO A 1 88 ? 2.204 1.222 -13.206 1.00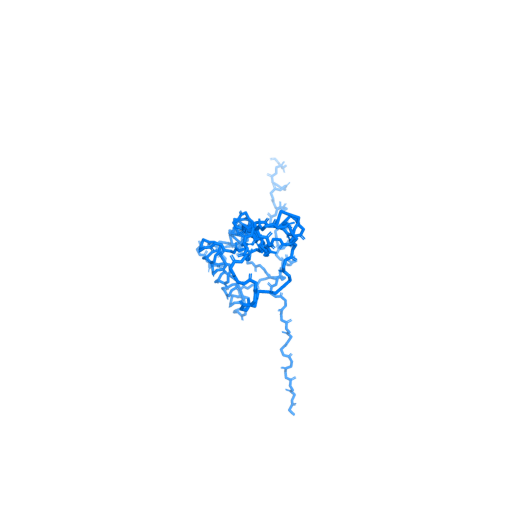 65.12 88 PRO A N 1
ATOM 705 C CA . PRO A 1 88 ? 3.029 1.953 -12.254 1.00 65.12 88 PRO A CA 1
ATOM 706 C C . PRO A 1 88 ? 3.423 1.052 -11.086 1.00 65.12 88 PRO A C 1
ATOM 708 O O . PRO A 1 88 ? 2.632 0.215 -10.654 1.00 65.12 88 PRO A O 1
ATOM 711 N N . ASP A 1 89 ? 4.631 1.235 -10.561 1.00 66.69 89 ASP A N 1
ATOM 712 C CA . ASP A 1 89 ? 4.930 0.676 -9.248 1.00 66.69 89 ASP A CA 1
ATOM 713 C C . ASP A 1 89 ? 4.279 1.558 -8.188 1.00 66.69 89 ASP A C 1
ATOM 715 O O . ASP A 1 89 ? 4.364 2.788 -8.254 1.00 66.69 89 ASP A O 1
ATOM 719 N N . GLU A 1 90 ? 3.722 0.932 -7.164 1.00 67.00 90 GLU A N 1
ATOM 720 C CA . GLU A 1 90 ? 3.387 1.620 -5.928 1.00 67.00 90 GLU A CA 1
ATOM 721 C C . GLU A 1 90 ? 4.642 1.689 -5.058 1.00 67.00 90 GLU A C 1
ATOM 723 O O . GLU A 1 90 ? 5.286 0.674 -4.776 1.00 67.00 90 GLU A O 1
ATOM 728 N N . TYR A 1 91 ? 5.023 2.898 -4.652 1.00 68.12 91 TYR A N 1
ATOM 729 C CA . TYR A 1 91 ? 6.065 3.087 -3.654 1.00 68.12 91 TYR A CA 1
ATOM 730 C C . TYR A 1 91 ? 5.491 3.813 -2.446 1.00 68.12 91 TYR A C 1
ATOM 732 O O . TYR A 1 91 ? 4.945 4.910 -2.560 1.00 68.12 91 TYR A O 1
ATOM 740 N N . VAL A 1 92 ? 5.674 3.203 -1.278 1.00 64.25 92 VAL A N 1
ATOM 741 C CA . VAL A 1 92 ? 5.331 3.804 0.009 1.00 64.25 92 VAL A CA 1
ATOM 742 C C . VAL A 1 92 ? 6.509 4.660 0.458 1.00 64.25 92 VAL A C 1
ATOM 744 O O . VAL A 1 92 ? 7.625 4.153 0.627 1.00 64.25 92 VAL A O 1
ATOM 747 N N . SER A 1 93 ? 6.286 5.962 0.649 1.00 69.69 93 SER A N 1
ATOM 748 C CA . SER A 1 93 ? 7.357 6.858 1.081 1.00 69.69 93 SER A CA 1
ATOM 749 C C . SER A 1 93 ? 7.842 6.519 2.502 1.00 69.69 93 SER A C 1
ATOM 751 O O . SER A 1 93 ? 7.170 5.793 3.238 1.00 69.69 93 SER A O 1
ATOM 753 N N . PRO A 1 94 ? 8.990 7.060 2.956 1.00 69.06 94 PRO A N 1
ATOM 754 C CA . PRO A 1 94 ? 9.404 6.925 4.354 1.00 69.06 94 PRO A CA 1
ATOM 755 C C . PRO A 1 94 ? 8.338 7.397 5.359 1.00 69.06 94 PRO A C 1
ATOM 757 O O . PRO A 1 94 ? 8.278 6.880 6.474 1.00 69.06 94 PRO A O 1
ATOM 760 N N . THR A 1 95 ? 7.493 8.360 4.976 1.00 68.38 95 THR A N 1
ATOM 761 C CA . THR A 1 95 ? 6.357 8.813 5.788 1.00 68.38 95 THR A CA 1
ATOM 762 C C . THR A 1 95 ? 5.257 7.755 5.813 1.00 68.38 95 THR A C 1
ATOM 764 O O . THR A 1 95 ? 4.851 7.353 6.901 1.00 68.38 95 THR A O 1
ATOM 767 N N . GLY A 1 96 ? 4.847 7.222 4.659 1.00 69.81 96 GLY A N 1
ATOM 768 C CA . GLY A 1 96 ? 3.899 6.110 4.577 1.00 69.81 96 GLY A CA 1
ATOM 769 C C . GLY A 1 96 ? 4.360 4.868 5.350 1.00 69.81 96 GLY A C 1
ATOM 770 O O . GLY A 1 96 ? 3.576 4.254 6.065 1.00 69.81 96 GLY A O 1
ATOM 771 N N . GLN A 1 97 ? 5.660 4.551 5.338 1.00 71.50 97 GLN A N 1
ATOM 772 C CA . GLN A 1 97 ? 6.213 3.445 6.131 1.00 71.50 97 GLN A CA 1
ATOM 773 C C . GLN A 1 97 ? 6.038 3.671 7.640 1.00 71.50 97 GLN A C 1
ATOM 775 O O . GLN A 1 97 ? 5.702 2.739 8.371 1.00 71.50 97 GLN A O 1
ATOM 780 N N . ARG A 1 98 ? 6.226 4.908 8.122 1.00 67.62 98 ARG A N 1
ATOM 781 C CA . ARG A 1 98 ? 5.965 5.264 9.528 1.00 67.62 98 ARG A CA 1
ATOM 782 C C . ARG A 1 98 ? 4.479 5.179 9.862 1.00 67.62 98 ARG A C 1
ATOM 784 O O . ARG A 1 98 ? 4.134 4.724 10.946 1.00 67.62 98 ARG A O 1
ATOM 791 N N . ILE A 1 99 ? 3.610 5.573 8.937 1.00 72.75 99 ILE A N 1
ATOM 792 C CA . ILE A 1 99 ? 2.157 5.465 9.098 1.00 72.75 99 ILE A CA 1
ATOM 793 C C . ILE A 1 99 ? 1.731 3.995 9.202 1.00 72.75 99 ILE A C 1
ATOM 795 O O . ILE A 1 99 ? 0.998 3.640 10.123 1.00 72.75 99 ILE A O 1
ATOM 799 N N . MET A 1 100 ? 2.259 3.115 8.346 1.00 71.00 100 MET A N 1
ATOM 800 C CA . MET A 1 100 ? 2.031 1.669 8.450 1.00 71.00 100 MET A CA 1
ATOM 801 C C . MET A 1 100 ? 2.487 1.107 9.803 1.00 71.00 100 MET A C 1
ATOM 803 O O . MET A 1 100 ? 1.782 0.298 10.403 1.00 71.00 100 MET A O 1
ATOM 807 N N . GLN A 1 101 ? 3.638 1.555 10.319 1.00 70.62 101 GLN A N 1
ATOM 808 C CA . GLN A 1 101 ? 4.104 1.166 11.656 1.00 70.62 101 GLN A CA 1
ATOM 809 C C . GLN A 1 101 ? 3.139 1.629 12.754 1.00 70.62 101 GLN A C 1
ATOM 811 O O . GLN A 1 101 ? 2.833 0.855 13.658 1.00 70.62 101 GLN A O 1
ATOM 816 N N . MET A 1 102 ? 2.627 2.861 12.670 1.00 73.50 102 MET A N 1
ATOM 817 C CA . MET A 1 102 ? 1.626 3.365 13.614 1.00 73.50 102 MET A CA 1
ATOM 818 C C . MET A 1 102 ? 0.344 2.531 13.559 1.00 73.50 102 MET A C 1
ATOM 820 O O . MET A 1 102 ? -0.132 2.095 14.602 1.00 73.50 102 MET A O 1
ATOM 824 N N . LEU A 1 103 ? -0.173 2.236 12.362 1.00 75.94 103 LEU A N 1
ATOM 825 C CA . LEU A 1 103 ? -1.345 1.374 12.180 1.00 75.94 103 LEU A CA 1
ATOM 826 C C . LEU A 1 103 ? -1.125 -0.023 12.776 1.00 75.94 103 LEU A C 1
ATOM 828 O O . LEU A 1 103 ? -1.999 -0.533 13.473 1.00 75.94 103 LEU A O 1
ATOM 832 N N . SER A 1 104 ? 0.057 -0.613 12.573 1.00 74.00 104 SER A N 1
ATOM 833 C CA . SER A 1 104 ? 0.414 -1.903 13.174 1.00 74.00 104 SER A CA 1
ATOM 834 C C . SER A 1 104 ? 0.409 -1.845 14.702 1.00 74.00 104 SER A C 1
ATOM 836 O O . SER A 1 104 ? -0.157 -2.727 15.337 1.00 74.00 104 SER A O 1
ATOM 838 N N . ILE A 1 105 ? 0.991 -0.802 15.304 1.00 74.44 105 ILE A N 1
ATOM 839 C CA . ILE A 1 105 ? 1.017 -0.628 16.766 1.00 74.44 105 ILE A CA 1
ATOM 840 C C . ILE A 1 105 ? -0.404 -0.487 17.321 1.00 74.44 105 ILE A C 1
ATOM 842 O O . ILE A 1 105 ? -0.719 -1.078 18.355 1.00 74.44 105 ILE A O 1
ATOM 846 N N . LEU A 1 106 ? -1.264 0.275 16.640 1.00 76.12 106 LEU A N 1
ATOM 847 C CA . LEU A 1 106 ? -2.660 0.460 17.039 1.00 76.12 106 LEU A CA 1
ATOM 848 C C . LEU A 1 106 ? -3.450 -0.852 16.939 1.00 76.12 106 LEU A C 1
ATOM 850 O O . LEU A 1 106 ? -4.206 -1.174 17.855 1.00 76.12 106 LEU A O 1
ATOM 854 N N . ASN A 1 107 ? -3.232 -1.641 15.883 1.00 74.69 107 ASN A N 1
ATOM 855 C CA . ASN A 1 107 ? -3.847 -2.961 15.727 1.00 74.69 107 ASN A CA 1
ATOM 856 C C . ASN A 1 107 ? -3.381 -3.938 16.814 1.00 74.69 107 ASN A C 1
ATOM 858 O O . ASN A 1 107 ? -4.208 -4.581 17.456 1.00 74.69 107 ASN A O 1
ATOM 862 N N . ASP A 1 108 ? -2.074 -4.017 17.068 1.00 79.44 108 ASP A N 1
ATOM 863 C CA . ASP A 1 108 ? -1.512 -4.878 18.113 1.00 79.44 108 ASP A CA 1
ATOM 864 C C . ASP A 1 108 ? -2.045 -4.501 19.494 1.00 79.44 108 ASP A C 1
ATOM 866 O O . ASP A 1 108 ? -2.309 -5.357 20.341 1.00 79.44 108 ASP A O 1
ATOM 870 N N . TRP A 1 109 ? -2.180 -3.200 19.741 1.00 79.38 109 TRP A N 1
ATOM 871 C CA . TRP A 1 109 ? -2.768 -2.688 20.965 1.00 79.38 109 TRP A CA 1
ATOM 872 C C . TRP A 1 109 ? -4.247 -3.078 21.085 1.00 79.38 109 TRP A C 1
ATOM 874 O O . TRP A 1 109 ? -4.663 -3.505 22.164 1.00 79.38 109 TRP A O 1
ATOM 884 N N . HIS A 1 110 ? -5.018 -2.984 19.996 1.00 77.75 110 HIS A N 1
ATOM 885 C CA . HIS A 1 110 ? -6.436 -3.359 19.957 1.00 77.75 110 HIS A CA 1
ATOM 886 C C . HIS A 1 110 ? -6.619 -4.832 20.315 1.00 77.75 110 HIS A C 1
ATOM 888 O O . HIS A 1 110 ? -7.283 -5.153 21.301 1.00 77.75 110 HIS A O 1
ATOM 894 N N . ILE A 1 111 ? -5.914 -5.713 19.602 1.00 80.31 111 ILE A N 1
ATOM 895 C CA . ILE A 1 111 ? -5.928 -7.167 19.815 1.00 80.31 111 ILE A CA 1
ATOM 896 C C . ILE A 1 111 ? -5.595 -7.504 21.272 1.00 80.31 111 ILE A C 1
ATOM 898 O O . ILE A 1 111 ? -6.351 -8.203 21.945 1.00 80.31 111 ILE A O 1
ATOM 902 N N . LYS A 1 112 ? -4.513 -6.927 21.814 1.00 81.94 112 LYS A N 1
ATOM 903 C CA . LYS A 1 112 ? -4.098 -7.161 23.208 1.00 81.94 112 LYS A CA 1
ATOM 904 C C . LYS A 1 112 ? -5.146 -6.737 24.232 1.00 81.94 112 LYS A C 1
ATOM 906 O O . LYS A 1 112 ? -5.156 -7.290 25.329 1.00 81.94 112 LYS A O 1
ATOM 911 N N . ASN A 1 113 ? -5.956 -5.722 23.945 1.00 77.31 113 ASN A N 1
ATOM 912 C CA . ASN A 1 113 ? -7.002 -5.282 24.863 1.00 77.31 113 ASN A CA 1
ATOM 913 C C . ASN A 1 113 ? -8.261 -6.139 24.753 1.00 77.31 113 ASN A C 1
ATOM 915 O O . ASN A 1 113 ? -8.848 -6.461 25.787 1.00 77.31 113 ASN A O 1
ATOM 919 N N . VAL A 1 114 ? -8.628 -6.565 23.544 1.00 77.94 114 VAL A N 1
ATOM 920 C CA . VAL A 1 114 ? -9.703 -7.544 23.338 1.00 77.94 114 VAL A CA 1
ATOM 921 C C . VAL A 1 114 ? -9.370 -8.855 24.057 1.00 77.94 114 VAL A C 1
ATOM 923 O O . VAL A 1 114 ? -10.160 -9.311 24.878 1.00 77.94 114 VAL A O 1
ATOM 926 N N . ASP A 1 115 ? -8.155 -9.385 23.883 1.00 81.38 115 ASP A N 1
ATOM 927 C CA . ASP A 1 115 ? -7.694 -10.615 24.551 1.00 81.38 115 ASP A CA 1
ATOM 928 C C . ASP A 1 115 ? -7.678 -10.517 26.088 1.00 81.38 115 ASP A C 1
ATOM 930 O O . ASP A 1 115 ? -7.801 -11.523 26.788 1.00 81.38 115 ASP A O 1
ATOM 934 N N . LYS A 1 116 ? -7.515 -9.306 26.637 1.00 81.06 116 LYS A N 1
ATOM 935 C CA . LYS A 1 116 ? -7.568 -9.042 28.086 1.00 81.06 116 LYS A CA 1
ATOM 936 C C . LYS A 1 116 ? -8.994 -8.934 28.633 1.00 81.06 116 LYS A C 1
ATOM 938 O O . LYS A 1 116 ? -9.150 -8.730 29.835 1.00 81.06 116 LYS A O 1
ATOM 943 N N . GLY A 1 117 ? -10.011 -9.054 27.780 1.00 77.75 117 GLY A N 1
ATOM 944 C CA . GLY A 1 117 ? -11.417 -8.906 28.152 1.00 77.75 117 GLY A CA 1
ATOM 945 C C . GLY A 1 117 ? -11.861 -7.453 28.326 1.00 77.75 117 GLY A C 1
ATOM 946 O O . GLY A 1 117 ? -12.902 -7.210 28.924 1.00 77.75 117 GLY A O 1
ATOM 947 N N . ASN A 1 118 ? -11.083 -6.486 27.826 1.00 78.31 118 ASN A N 1
ATOM 948 C CA . ASN A 1 118 ? -11.465 -5.070 27.858 1.00 78.31 118 ASN A CA 1
ATOM 949 C C . ASN A 1 118 ? -12.342 -4.675 26.656 1.00 78.31 118 ASN A C 1
ATOM 951 O O . ASN A 1 118 ? -12.908 -3.585 26.653 1.00 78.31 118 ASN A O 1
ATOM 955 N N . GLY A 1 119 ? -12.402 -5.519 25.621 1.00 76.62 119 GLY A N 1
ATOM 956 C CA . GLY A 1 119 ? -13.221 -5.300 24.431 1.00 76.62 119 GLY A CA 1
ATOM 957 C C . GLY A 1 119 ? -14.656 -5.792 24.616 1.00 76.62 119 GLY A C 1
ATOM 958 O O . GLY A 1 119 ? -14.892 -6.806 25.269 1.00 76.62 119 GLY A O 1
ATOM 959 N N . ILE A 1 120 ? -15.602 -5.090 24.001 1.00 79.38 120 ILE A N 1
ATOM 960 C CA . ILE A 1 120 ? -17.030 -5.428 23.946 1.00 79.38 120 ILE A CA 1
ATOM 961 C C . ILE A 1 120 ? -17.424 -5.553 22.479 1.00 79.38 120 ILE A C 1
ATOM 963 O O . ILE A 1 120 ? -16.903 -4.808 21.648 1.00 79.38 120 ILE A O 1
ATOM 967 N N . LYS A 1 121 ? -18.327 -6.478 22.143 1.00 81.44 121 LYS A N 1
ATOM 968 C CA . LYS A 1 121 ? -18.787 -6.622 20.758 1.00 81.44 121 LYS A CA 1
ATOM 969 C C . LYS A 1 121 ? -19.481 -5.346 20.280 1.00 81.44 121 LYS A C 1
ATOM 971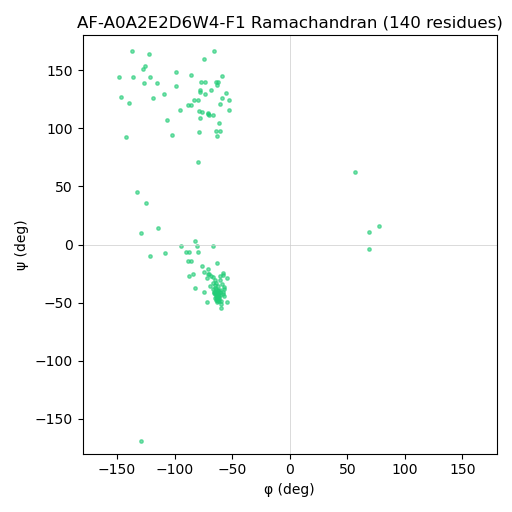 O O . LYS A 1 121 ? -20.235 -4.729 21.028 1.00 81.44 121 LYS A O 1
ATOM 976 N N . LEU A 1 122 ? -19.243 -4.950 19.034 1.00 74.75 122 LEU A N 1
ATOM 977 C CA . LEU A 1 122 ? -19.781 -3.715 18.461 1.00 74.75 122 LEU A CA 1
ATOM 978 C C . LEU A 1 122 ? -21.316 -3.678 18.492 1.00 74.75 122 LEU A C 1
ATOM 980 O O . LEU A 1 122 ? -21.879 -2.613 18.736 1.00 74.75 122 LEU A O 1
ATOM 984 N N . ASP A 1 123 ? -21.983 -4.823 18.334 1.00 79.38 123 ASP A N 1
ATOM 985 C CA . ASP A 1 123 ? -23.444 -4.924 18.439 1.00 79.38 123 ASP A CA 1
ATOM 986 C C . ASP A 1 123 ? -23.940 -4.616 19.862 1.00 79.38 123 ASP A C 1
ATOM 988 O O . ASP A 1 123 ? -24.835 -3.791 20.046 1.00 79.38 123 ASP A O 1
ATOM 992 N N . GLU A 1 124 ? -23.296 -5.194 20.881 1.00 80.38 124 GLU A N 1
ATOM 993 C CA . GLU A 1 124 ? -23.601 -4.933 22.297 1.00 80.38 124 GLU A CA 1
ATOM 994 C C . GLU A 1 124 ? -23.301 -3.475 22.672 1.00 80.38 124 GLU A C 1
ATOM 996 O O . GLU A 1 124 ? -24.030 -2.834 23.433 1.00 80.38 124 GLU A O 1
ATOM 1001 N N . L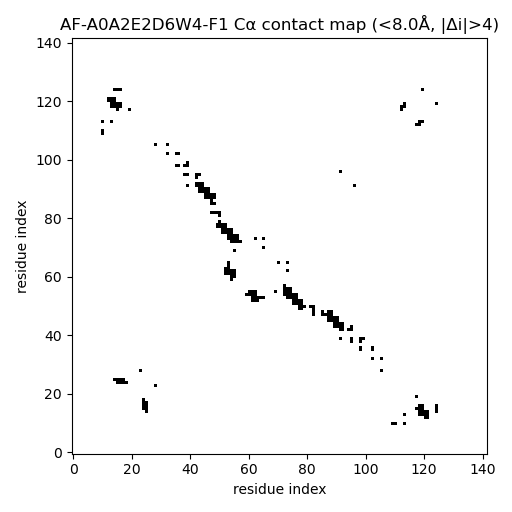EU A 1 125 ? -22.223 -2.923 22.112 1.00 74.19 125 LEU A N 1
ATOM 1002 C CA . LEU A 1 125 ? -21.869 -1.520 22.270 1.00 74.19 125 LEU A CA 1
ATOM 1003 C C . LEU A 1 125 ? -22.957 -0.622 21.656 1.00 74.19 125 LEU A C 1
ATOM 1005 O O . LEU A 1 125 ? -23.389 0.340 22.292 1.00 74.19 125 LEU A O 1
ATOM 1009 N N . ALA A 1 126 ? -23.439 -0.943 20.452 1.00 72.75 126 ALA A N 1
ATOM 1010 C CA . ALA A 1 126 ? -24.495 -0.202 19.768 1.00 72.75 126 ALA A CA 1
ATOM 1011 C C . ALA A 1 126 ? -25.835 -0.244 20.523 1.00 72.75 126 ALA A C 1
ATOM 1013 O O . ALA A 1 126 ? -26.533 0.772 20.574 1.00 72.75 126 ALA A O 1
ATOM 1014 N N . GLU A 1 127 ? -26.189 -1.377 21.134 1.00 80.69 127 GLU A N 1
ATOM 1015 C CA . GLU A 1 127 ? -27.360 -1.492 22.012 1.00 80.69 127 GLU A CA 1
ATOM 1016 C C . GLU A 1 127 ? -27.232 -0.590 23.242 1.00 80.69 127 GLU A C 1
ATOM 1018 O O . GLU A 1 127 ? -28.117 0.232 23.490 1.00 80.69 127 GLU A O 1
ATOM 1023 N N . LYS A 1 128 ? -26.084 -0.626 23.931 1.00 71.06 128 LYS A N 1
ATOM 1024 C CA . LYS A 1 128 ? -25.812 0.268 25.067 1.00 71.06 128 LYS A CA 1
ATOM 1025 C C . LYS A 1 128 ? -25.919 1.741 24.676 1.00 71.06 128 LYS A C 1
ATOM 1027 O O . LYS A 1 128 ? -26.555 2.523 25.378 1.00 71.06 128 LYS A O 1
ATOM 1032 N N . TYR A 1 129 ? -25.360 2.150 23.536 1.00 66.19 129 TYR A N 1
ATOM 1033 C CA . TYR A 1 129 ? -25.479 3.538 23.071 1.00 66.19 129 TYR A CA 1
ATOM 1034 C C . TYR A 1 129 ? -26.928 3.958 22.783 1.00 66.19 129 TYR A C 1
ATOM 1036 O O . TYR A 1 129 ? -27.287 5.105 23.062 1.00 66.19 129 TYR A O 1
ATOM 1044 N N . LYS A 1 130 ? -27.775 3.058 22.267 1.00 69.94 130 LYS A N 1
ATOM 1045 C CA . LYS A 1 130 ? -29.207 3.337 22.064 1.00 69.94 130 LYS A CA 1
ATOM 1046 C C . LYS A 1 130 ? -29.934 3.535 23.395 1.00 69.94 130 LYS A C 1
ATOM 1048 O O . LYS A 1 130 ? -30.710 4.483 23.516 1.00 69.94 130 LYS A O 1
ATOM 1053 N N . GLU A 1 131 ? -29.640 2.714 24.400 1.00 63.44 131 GLU A N 1
ATOM 1054 C CA . GLU A 1 131 ? -30.195 2.857 25.754 1.00 63.44 131 GLU A CA 1
ATOM 1055 C C . GLU A 1 131 ? -29.755 4.157 26.440 1.00 63.44 131 GLU A C 1
ATOM 1057 O O . GLU A 1 131 ? -30.540 4.753 27.170 1.00 63.44 131 GLU A O 1
ATOM 1062 N N . PHE A 1 132 ? -28.539 4.647 26.169 1.00 59.31 132 PHE A N 1
ATOM 1063 C CA . PHE A 1 132 ? -28.039 5.931 26.679 1.00 59.31 132 PHE A CA 1
ATOM 1064 C C . PHE A 1 132 ? -28.639 7.165 25.983 1.00 59.31 132 PHE A C 1
ATOM 1066 O O . PHE A 1 132 ? -28.658 8.243 26.581 1.00 59.31 132 PHE A O 1
ATOM 1073 N N . GLN A 1 133 ? -29.133 7.048 24.745 1.00 54.06 133 GLN A N 1
ATOM 1074 C CA . GLN A 1 133 ? -29.791 8.157 24.033 1.00 54.06 133 GLN A CA 1
ATOM 1075 C C . GLN A 1 133 ? -31.282 8.305 24.382 1.00 54.06 133 GLN A C 1
ATOM 1077 O O . GLN A 1 133 ? -31.827 9.404 24.298 1.00 54.06 133 GLN A O 1
ATOM 1082 N N . GLN A 1 134 ? -31.942 7.232 24.819 1.00 53.78 134 GLN A N 1
ATOM 1083 C CA . GLN A 1 134 ? -33.357 7.252 25.203 1.00 53.78 134 GLN A CA 1
ATOM 1084 C C . GLN A 1 134 ? -33.732 7.990 26.517 1.00 53.78 134 GLN A C 1
ATOM 1086 O O . GLN A 1 134 ? -34.856 8.495 26.569 1.00 53.78 134 GLN A O 1
ATOM 1091 N N . PRO A 1 135 ? -32.889 8.180 27.559 1.00 51.94 135 PRO A N 1
ATOM 1092 C CA . PRO A 1 135 ? -33.345 8.754 28.830 1.00 51.94 135 PRO A CA 1
ATOM 1093 C C . PRO A 1 135 ? -33.476 10.285 28.816 1.00 51.94 135 PRO A C 1
ATOM 1095 O O . PRO A 1 135 ? -33.960 10.855 29.792 1.00 51.94 135 PRO A O 1
ATOM 1098 N N . GLN A 1 136 ? -33.052 10.976 27.749 1.00 49.00 136 GLN A N 1
ATOM 1099 C CA . GLN A 1 136 ? -33.152 12.444 27.669 1.00 49.00 136 GLN A CA 1
ATOM 1100 C C . GLN A 1 136 ? -34.463 12.951 27.045 1.00 49.00 136 GLN A C 1
ATOM 1102 O O . GLN A 1 136 ? -34.724 14.149 27.092 1.00 49.00 136 GLN A O 1
ATOM 1107 N N . LEU A 1 137 ? -35.318 12.067 26.519 1.00 49.28 137 LEU A N 1
ATOM 1108 C CA . LEU A 1 137 ? -36.601 12.448 25.906 1.00 49.28 137 LEU A CA 1
ATOM 1109 C C . LEU A 1 137 ? -37.809 12.374 26.860 1.00 49.28 137 LEU A C 1
ATOM 1111 O O . LEU A 1 137 ? -38.909 12.719 26.450 1.00 49.28 137 LEU A O 1
ATOM 1115 N N . GLN A 1 138 ? -37.633 11.967 28.125 1.00 48.06 138 GLN A N 1
ATOM 1116 C CA . GLN A 1 138 ? -38.747 11.762 29.075 1.00 48.06 138 GLN A CA 1
ATOM 1117 C C . GLN A 1 138 ? -38.781 12.713 30.287 1.00 48.06 138 GLN A C 1
ATOM 1119 O O . GLN A 1 138 ? -39.511 12.458 31.237 1.00 48.06 138 GLN A O 1
ATOM 1124 N N . LYS A 1 139 ? -38.029 13.822 30.289 1.00 48.00 139 LYS A N 1
ATOM 1125 C CA . LYS A 1 139 ? -38.091 14.825 31.380 1.00 48.00 139 LYS A CA 1
ATOM 1126 C C . LYS A 1 139 ? -38.397 16.251 30.915 1.00 48.00 139 LYS A C 1
ATOM 1128 O O . LYS A 1 139 ? -37.870 17.205 31.478 1.00 48.00 139 LYS A O 1
ATOM 1133 N N . VAL A 1 140 ? -39.241 16.400 29.895 1.00 49.03 140 VAL A N 1
ATOM 1134 C CA . VAL A 1 140 ? -39.806 17.709 29.518 1.00 49.03 140 VAL A CA 1
ATOM 1135 C C . VAL A 1 140 ? -41.319 17.599 29.317 1.00 49.03 140 VAL A C 1
ATOM 1137 O O . VAL A 1 140 ? -41.848 18.095 28.338 1.00 49.03 140 VAL A O 1
ATOM 1140 N N . GLU A 1 141 ? -42.016 16.926 30.226 1.00 49.31 141 GLU A N 1
ATOM 1141 C CA . GLU A 1 141 ? -43.453 17.132 30.436 1.00 49.31 141 GLU A CA 1
ATOM 1142 C C . GLU A 1 141 ? -43.706 17.034 31.942 1.00 49.31 141 GLU A C 1
ATOM 1144 O O . GLU A 1 141 ? -43.775 15.938 32.487 1.00 49.31 141 GLU A O 1
ATOM 1149 N N . ASP A 1 142 ? -43.664 18.194 32.603 1.00 42.69 142 ASP A N 1
ATOM 1150 C CA . ASP A 1 142 ? -44.529 18.607 33.722 1.00 42.69 142 ASP A CA 1
ATOM 1151 C C . ASP A 1 142 ? -44.312 20.106 34.008 1.00 42.69 142 ASP A C 1
ATOM 1153 O O . ASP A 1 142 ? -43.148 20.519 34.238 1.00 42.69 142 ASP A O 1
#

Solvent-accessible surface area (backbone atoms only — not comparable to full-atom values): 8624 Å² total; per-residue (Å²): 133,84,79,77,74,72,79,83,75,69,67,86,50,46,41,49,67,85,81,76,83,58,103,64,47,51,68,55,50,52,50,50,50,51,53,44,49,50,54,32,61,74,42,49,40,72,43,72,61,83,36,68,46,35,24,28,73,87,74,72,44,76,43,95,69,87,45,89,91,44,52,92,42,53,36,81,41,80,30,64,69,63,27,73,71,46,82,54,45,79,44,70,40,79,62,30,52,51,41,52,51,51,50,50,53,53,50,54,52,49,51,56,36,41,77,69,66,62,40,41,45,46,69,62,51,52,52,53,53,52,62,68,61,56,73,77,76,76,79,84,84,133